Protein AF-A0A136M334-F1 (afdb_monomer_lite)

pLDDT: mean 78.7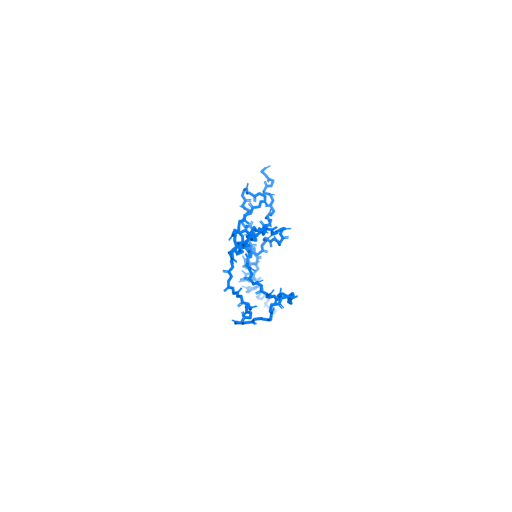7, std 18.47, range [40.88, 96.75]

Foldseek 3Di:
DDDCPDPPPPPDPPPCLPQPFDQDQKDWWDWDDKAFDPDDDPPDDGDIDTDTDDPSVFWDWDDKDWDDDPPDIDIITMTGGDHDPD

Sequence (86 aa):
MKTSIGHLILLTTLLFASCECISTDESISPIIDTELPSSTTIGETISFKIYHVVFNGCGEYSRQETTRDGKTISVKFYGKYPSCKM

Structure (mmCIF, N/CA/C/O backbone):
data_AF-A0A136M334-F1
#
_entry.id   AF-A0A136M334-F1
#
loop_
_atom_site.group_PDB
_atom_site.id
_atom_site.type_symbol
_atom_site.label_atom_id
_atom_site.label_alt_id
_atom_site.label_comp_id
_atom_site.label_asym_id
_atom_site.label_entity_id
_atom_site.label_seq_id
_atom_site.pdbx_PDB_ins_code
_atom_site.Cartn_x
_atom_site.Cartn_y
_atom_site.Cartn_z
_atom_site.occupancy
_atom_site.B_iso_or_equiv
_atom_site.auth_seq_id
_atom_site.auth_comp_id
_atom_site.auth_asym_id
_atom_site.auth_atom_id
_atom_site.pdbx_PDB_model_num
ATOM 1 N N . MET A 1 1 ? 20.335 -33.884 -50.411 1.00 40.88 1 MET A N 1
ATOM 2 C CA . MET A 1 1 ? 20.462 -33.074 -49.180 1.00 40.88 1 MET A CA 1
ATOM 3 C C . MET A 1 1 ? 20.286 -31.605 -49.536 1.00 40.88 1 MET A C 1
ATOM 5 O O . MET A 1 1 ? 21.136 -31.064 -50.225 1.00 40.88 1 MET A O 1
ATOM 9 N N . LYS A 1 2 ? 19.172 -30.984 -49.138 1.00 41.69 2 LYS A N 1
ATOM 10 C CA . LYS A 1 2 ? 18.966 -29.529 -49.201 1.00 41.69 2 LYS A CA 1
ATOM 11 C C . LYS A 1 2 ? 18.524 -29.088 -47.808 1.00 41.69 2 LYS A C 1
ATOM 13 O O . LYS A 1 2 ? 17.419 -29.408 -47.387 1.00 41.69 2 LYS A O 1
ATOM 18 N N . THR A 1 3 ? 19.416 -28.436 -47.079 1.00 44.81 3 THR A N 1
ATOM 19 C CA . THR A 1 3 ? 19.140 -27.800 -45.792 1.00 44.81 3 THR A CA 1
ATOM 20 C C . THR A 1 3 ? 18.427 -26.478 -46.059 1.00 44.81 3 THR A C 1
ATOM 22 O O . THR A 1 3 ? 19.045 -25.501 -46.467 1.00 44.81 3 THR A O 1
ATOM 25 N N . SER A 1 4 ? 17.107 -26.445 -45.867 1.00 48.28 4 SER A N 1
ATOM 26 C CA . SER A 1 4 ? 16.345 -25.193 -45.828 1.00 48.28 4 SER A CA 1
ATOM 27 C C . SER A 1 4 ? 16.332 -24.690 -44.384 1.00 48.28 4 SER A C 1
ATOM 29 O O . SER A 1 4 ? 15.433 -24.977 -43.599 1.00 48.28 4 SER A O 1
ATOM 31 N N . ILE A 1 5 ? 17.412 -24.005 -44.010 1.00 56.28 5 ILE A N 1
ATOM 32 C CA . ILE A 1 5 ? 17.531 -23.247 -42.762 1.00 56.28 5 ILE A CA 1
ATOM 33 C C . ILE A 1 5 ? 16.862 -21.908 -43.049 1.00 56.28 5 ILE A C 1
ATOM 35 O O . ILE A 1 5 ? 17.496 -21.007 -43.587 1.00 56.28 5 ILE A O 1
ATOM 39 N N . GLY A 1 6 ? 15.553 -21.821 -42.830 1.00 51.16 6 GLY A N 1
ATOM 40 C CA . GLY A 1 6 ? 14.801 -20.704 -43.390 1.00 51.16 6 GLY A CA 1
ATOM 41 C C . GLY A 1 6 ? 13.713 -20.102 -42.531 1.00 51.16 6 GLY A C 1
ATOM 42 O O . GLY A 1 6 ? 13.120 -19.161 -43.019 1.00 51.16 6 GLY A O 1
ATOM 43 N N . HIS A 1 7 ? 13.407 -20.575 -41.319 1.00 48.50 7 HIS A N 1
ATOM 44 C CA . HIS A 1 7 ? 12.244 -20.070 -40.554 1.00 48.50 7 HIS A CA 1
ATOM 45 C C . HIS A 1 7 ? 12.517 -19.796 -39.060 1.00 48.50 7 HIS A C 1
ATOM 47 O O . HIS A 1 7 ? 11.583 -19.635 -38.282 1.00 48.50 7 HIS A O 1
ATOM 53 N N . LEU A 1 8 ? 13.782 -19.682 -38.637 1.00 47.38 8 LEU A N 1
ATOM 54 C CA . LEU A 1 8 ? 14.142 -19.421 -37.233 1.00 47.38 8 LEU A CA 1
ATOM 55 C C . LEU A 1 8 ? 14.628 -17.976 -37.002 1.00 47.38 8 LEU A C 1
ATOM 57 O O . LEU A 1 8 ? 15.641 -17.758 -36.351 1.00 47.38 8 LEU A O 1
ATOM 61 N N . ILE A 1 9 ? 13.945 -16.980 -37.576 1.00 53.06 9 ILE A N 1
ATOM 62 C CA . ILE A 1 9 ? 14.248 -15.546 -37.356 1.00 53.06 9 ILE A CA 1
ATOM 63 C C . ILE A 1 9 ? 12.953 -14.756 -37.089 1.00 53.06 9 ILE A C 1
ATOM 65 O O . ILE A 1 9 ? 12.782 -13.644 -37.573 1.00 53.06 9 ILE A O 1
ATOM 69 N N . LEU A 1 10 ? 11.988 -15.341 -36.367 1.00 49.50 10 LEU A N 1
ATOM 70 C CA . LEU A 1 10 ? 10.685 -14.692 -36.139 1.00 49.50 10 LEU A CA 1
ATOM 71 C C . LEU A 1 10 ? 10.257 -14.565 -34.667 1.00 49.50 10 LEU A C 1
ATOM 73 O O . LEU A 1 10 ? 9.130 -14.164 -34.420 1.00 49.50 10 LEU A O 1
ATOM 77 N N . LEU A 1 11 ? 11.100 -14.870 -33.670 1.00 49.94 11 LEU A N 1
ATOM 78 C CA . LEU A 1 11 ? 10.616 -14.876 -32.275 1.00 49.94 11 LEU A CA 1
ATOM 79 C C . LEU A 1 11 ? 11.577 -14.344 -31.203 1.00 49.94 11 LEU A C 1
ATOM 81 O O . LEU A 1 11 ? 11.347 -14.566 -30.020 1.00 49.94 11 LEU A O 1
ATOM 85 N N . THR A 1 12 ? 12.645 -13.638 -31.576 1.00 52.91 12 THR A N 1
ATOM 86 C CA . THR A 1 12 ? 13.628 -13.112 -30.605 1.00 52.91 12 THR A CA 1
ATOM 87 C C . THR A 1 12 ? 13.541 -11.605 -30.359 1.00 52.91 12 THR A C 1
ATOM 89 O O . THR A 1 12 ? 14.251 -11.095 -29.500 1.00 52.91 12 THR A O 1
ATOM 92 N N . THR A 1 13 ? 12.658 -10.874 -31.044 1.00 49.97 13 THR A N 1
ATOM 93 C CA . THR A 1 13 ? 12.566 -9.404 -30.940 1.00 49.97 13 THR A CA 1
ATOM 94 C C . THR A 1 13 ? 11.483 -8.882 -29.988 1.00 49.97 13 THR A C 1
ATOM 96 O O . THR A 1 13 ? 11.378 -7.673 -29.822 1.00 49.97 13 THR A O 1
ATOM 99 N N . LEU A 1 14 ? 10.710 -9.747 -29.317 1.00 49.78 14 LEU A N 1
ATOM 100 C CA . LEU A 1 14 ? 9.577 -9.336 -28.464 1.00 49.78 14 LEU A CA 1
ATOM 101 C C . LEU A 1 14 ? 9.833 -9.380 -26.943 1.00 49.78 14 LEU A C 1
ATOM 103 O O . LEU A 1 14 ? 8.881 -9.369 -26.169 1.00 49.78 14 LEU A O 1
ATOM 107 N N . LEU A 1 15 ? 11.091 -9.444 -26.492 1.00 50.97 15 LEU A N 1
ATOM 108 C CA . LEU A 1 15 ? 11.420 -9.530 -25.055 1.00 50.97 15 LEU A CA 1
ATOM 109 C C . LEU A 1 15 ? 12.135 -8.304 -24.481 1.00 50.97 15 LEU A C 1
ATOM 111 O O . LEU A 1 15 ? 12.443 -8.280 -23.292 1.00 50.97 15 LEU A O 1
ATOM 115 N N . PHE A 1 16 ? 12.333 -7.249 -25.269 1.00 52.59 16 PHE A N 1
ATOM 116 C CA . PHE A 1 16 ? 12.735 -5.956 -24.723 1.00 52.59 16 PHE A CA 1
ATOM 117 C C . PHE A 1 16 ? 11.485 -5.201 -24.271 1.00 52.59 16 PHE A C 1
ATOM 119 O O . PHE A 1 16 ? 11.082 -4.220 -24.888 1.00 52.59 16 PHE A O 1
ATOM 126 N N . ALA A 1 17 ? 10.863 -5.668 -23.186 1.00 55.84 17 ALA A N 1
ATOM 127 C CA . ALA A 1 17 ? 10.081 -4.782 -22.334 1.00 55.84 17 ALA A CA 1
ATOM 128 C C . ALA A 1 17 ? 11.080 -3.779 -21.741 1.00 55.84 17 ALA A C 1
ATOM 130 O O . ALA A 1 17 ? 11.650 -3.993 -20.672 1.00 55.84 17 ALA A O 1
ATOM 131 N N . SER A 1 18 ? 11.422 -2.755 -22.524 1.00 58.16 18 SER A N 1
ATOM 132 C CA . SER A 1 18 ? 12.335 -1.709 -22.104 1.00 58.16 18 SER A CA 1
ATOM 133 C C . SER A 1 18 ? 11.659 -0.968 -20.973 1.00 58.16 18 SER A C 1
ATOM 135 O O . SER A 1 18 ? 10.617 -0.344 -21.159 1.00 58.16 18 SER A O 1
ATOM 137 N N . CYS A 1 19 ? 12.261 -1.078 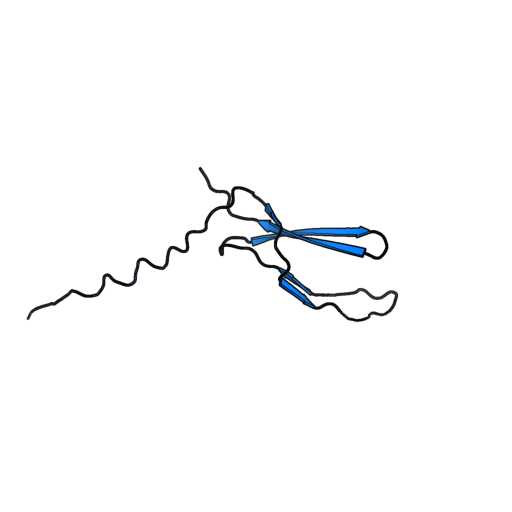-19.802 1.00 61.50 19 CYS A N 1
ATOM 138 C CA . CYS A 1 19 ? 11.971 -0.237 -18.671 1.00 61.50 19 CYS A CA 1
ATOM 139 C C . CYS A 1 19 ? 12.023 1.237 -19.097 1.00 61.50 19 CYS A C 1
ATOM 141 O O . CYS A 1 19 ? 13.111 1.795 -19.243 1.00 61.50 19 CYS A O 1
ATOM 143 N N . GLU A 1 20 ? 10.878 1.865 -19.357 1.00 59.56 20 GLU A N 1
ATOM 144 C CA . GLU A 1 20 ? 10.838 3.305 -19.592 1.00 59.56 20 GLU A CA 1
ATOM 145 C C . GLU A 1 20 ? 11.163 3.986 -18.263 1.00 59.56 20 GLU A C 1
ATOM 147 O O . GLU A 1 20 ? 10.365 3.966 -17.321 1.00 59.56 20 GLU A O 1
ATOM 152 N N . CYS A 1 21 ? 12.384 4.515 -18.161 1.00 60.97 21 CYS A N 1
ATOM 153 C CA . CYS A 1 21 ? 12.830 5.236 -16.981 1.00 60.97 21 CYS A CA 1
ATOM 154 C C . CYS A 1 21 ? 11.913 6.427 -16.713 1.00 60.97 21 CYS A C 1
ATOM 156 O O . CYS A 1 21 ? 11.651 7.239 -17.603 1.00 60.97 21 CYS A O 1
ATOM 158 N N . ILE A 1 22 ? 11.537 6.608 -15.455 1.00 61.22 22 ILE A N 1
ATOM 159 C CA . ILE A 1 22 ? 10.898 7.836 -14.998 1.00 61.22 22 ILE A CA 1
ATOM 160 C C . ILE A 1 22 ? 11.988 8.693 -14.349 1.00 61.22 22 ILE A C 1
ATOM 162 O O . ILE A 1 22 ? 12.746 8.219 -13.511 1.00 61.22 22 ILE A O 1
ATOM 166 N N . SER A 1 23 ? 12.075 9.965 -14.744 1.00 57.44 23 SER A N 1
ATOM 167 C CA . SER A 1 23 ? 13.082 10.941 -14.283 1.00 57.44 23 SER A CA 1
ATOM 168 C C . SER A 1 23 ? 12.974 11.322 -12.790 1.00 57.44 23 SER A C 1
ATOM 170 O O . SER A 1 23 ? 13.657 12.243 -12.342 1.00 57.44 23 SER A O 1
ATOM 172 N N . THR A 1 24 ? 12.107 10.671 -12.015 1.00 63.34 24 THR A N 1
ATOM 173 C CA . THR A 1 24 ? 11.901 10.943 -10.589 1.00 63.34 24 THR A CA 1
ATOM 174 C C . THR A 1 24 ? 12.314 9.733 -9.769 1.00 63.34 24 THR A C 1
ATOM 176 O O . THR A 1 24 ? 11.775 8.646 -9.981 1.00 63.34 24 THR A O 1
ATOM 179 N N . ASP A 1 25 ? 13.211 9.936 -8.801 1.00 74.38 25 ASP A N 1
ATOM 180 C CA . ASP A 1 25 ? 13.692 8.863 -7.924 1.00 74.38 25 ASP A CA 1
ATOM 181 C C . ASP A 1 25 ? 12.547 8.190 -7.147 1.00 74.38 25 ASP A C 1
ATOM 183 O O . ASP A 1 25 ? 12.587 6.983 -6.942 1.00 74.38 25 ASP A O 1
ATOM 187 N N . GLU A 1 26 ? 11.497 8.930 -6.770 1.00 87.38 26 GLU A N 1
ATOM 188 C CA . GLU A 1 26 ? 10.274 8.381 -6.173 1.00 87.38 26 GLU A CA 1
ATOM 189 C C . GLU A 1 26 ? 9.014 8.958 -6.829 1.00 87.38 26 GLU A C 1
ATOM 191 O O . GLU A 1 26 ? 8.950 10.145 -7.150 1.00 87.38 26 GLU A O 1
ATOM 196 N N . SER A 1 27 ? 7.977 8.131 -6.972 1.00 89.38 27 SER A N 1
ATOM 197 C CA . SER A 1 27 ? 6.635 8.562 -7.374 1.00 89.38 27 SER A CA 1
ATOM 198 C C . SER A 1 27 ? 5.551 7.888 -6.533 1.00 89.38 27 SER A C 1
ATOM 200 O O . SER A 1 27 ? 5.776 6.849 -5.909 1.00 89.38 27 SER A O 1
ATOM 202 N N . ILE A 1 28 ? 4.363 8.496 -6.484 1.00 91.19 28 ILE A N 1
ATOM 203 C CA . ILE A 1 28 ? 3.228 7.945 -5.734 1.00 91.19 28 ILE A CA 1
ATOM 204 C C . ILE A 1 28 ? 2.761 6.651 -6.408 1.00 91.19 28 ILE A C 1
ATOM 206 O O . ILE A 1 28 ? 2.414 6.642 -7.587 1.00 91.19 28 ILE A O 1
ATOM 210 N N . SER A 1 29 ? 2.727 5.569 -5.633 1.00 92.75 29 SER A N 1
ATOM 211 C CA . SER A 1 29 ? 2.183 4.275 -6.042 1.00 92.75 29 SER A CA 1
ATOM 212 C C . SER A 1 29 ? 0.668 4.255 -5.829 1.00 92.75 29 SER A C 1
ATOM 214 O O . SER A 1 29 ? 0.219 4.474 -4.698 1.00 92.75 29 SER A O 1
ATOM 216 N N . PRO A 1 30 ? -0.144 4.000 -6.868 1.00 91.94 30 PRO A N 1
ATOM 217 C CA . PRO A 1 30 ? -1.586 3.927 -6.708 1.00 91.94 30 PRO A CA 1
ATOM 218 C C . PRO A 1 30 ? -2.000 2.685 -5.924 1.00 91.94 30 PRO A C 1
ATOM 220 O O . PRO A 1 30 ? -1.471 1.587 -6.116 1.00 91.94 30 PRO A O 1
ATOM 223 N N . ILE A 1 31 ? -2.992 2.884 -5.061 1.00 93.44 31 ILE A N 1
ATOM 224 C CA . ILE A 1 31 ? -3.680 1.821 -4.334 1.00 93.44 31 ILE A CA 1
ATOM 225 C C . ILE A 1 31 ? -4.684 1.175 -5.289 1.00 93.44 31 ILE A C 1
ATOM 227 O O . ILE A 1 31 ? -5.473 1.880 -5.918 1.00 93.44 31 ILE A O 1
ATOM 231 N N . ILE A 1 32 ? -4.639 -0.151 -5.396 1.00 95.38 32 ILE A N 1
ATOM 232 C CA . ILE A 1 32 ? -5.523 -0.935 -6.269 1.00 95.38 32 ILE A CA 1
ATOM 233 C C . ILE A 1 32 ? -6.575 -1.717 -5.487 1.00 95.38 32 ILE A C 1
ATOM 235 O O . ILE A 1 32 ? -7.628 -2.013 -6.041 1.00 95.38 32 ILE A O 1
ATOM 239 N N . ASP A 1 33 ? -6.298 -2.043 -4.223 1.00 96.75 33 ASP A N 1
ATOM 240 C CA . ASP A 1 33 ? -7.219 -2.777 -3.359 1.00 96.75 33 ASP A CA 1
ATOM 241 C C . ASP A 1 33 ? -6.852 -2.607 -1.875 1.00 96.75 33 ASP A C 1
ATOM 243 O O . ASP A 1 33 ? -5.723 -2.236 -1.530 1.00 96.75 33 ASP A O 1
ATOM 247 N N . THR A 1 34 ? -7.800 -2.887 -0.983 1.00 94.94 34 THR A N 1
ATOM 248 C CA . THR A 1 34 ? -7.615 -2.829 0.471 1.00 94.94 34 THR A CA 1
ATOM 249 C C . THR A 1 34 ? -8.446 -3.890 1.190 1.00 94.94 34 THR A C 1
ATOM 251 O O . THR A 1 34 ? -9.651 -3.988 0.977 1.00 94.94 34 THR A O 1
ATOM 254 N N . GLU A 1 35 ? -7.840 -4.592 2.146 1.00 96.25 35 GLU A N 1
ATOM 255 C CA . GLU A 1 35 ? -8.540 -5.460 3.100 1.00 96.25 35 GLU A CA 1
ATOM 256 C C . GLU A 1 35 ? -8.685 -4.718 4.433 1.00 96.25 35 GLU A C 1
ATOM 258 O O . GLU A 1 35 ? -7.856 -4.868 5.337 1.00 96.25 35 GLU A O 1
ATOM 263 N N . LEU A 1 36 ? -9.718 -3.878 4.540 1.00 92.00 36 LEU A N 1
ATOM 264 C CA . LEU A 1 36 ? -10.035 -3.137 5.762 1.00 92.00 36 LEU A CA 1
ATOM 265 C C . LEU A 1 36 ? -11.093 -3.886 6.587 1.00 92.00 36 LEU A C 1
ATOM 267 O O . LEU A 1 36 ? -12.118 -4.291 6.033 1.00 92.00 36 LEU A O 1
ATOM 271 N N . PRO A 1 37 ? -10.910 -4.041 7.910 1.00 92.31 37 PRO A N 1
ATOM 272 C CA . PRO A 1 37 ? -11.970 -4.552 8.766 1.00 92.31 37 PRO A CA 1
ATOM 273 C C . PRO A 1 37 ? -13.135 -3.555 8.810 1.00 92.31 37 PRO A C 1
ATOM 275 O O . PRO A 1 37 ? -12.934 -2.345 8.916 1.00 92.31 37 PRO A O 1
ATOM 278 N N . SER A 1 38 ? -14.366 -4.064 8.776 1.00 91.94 38 SER A N 1
ATOM 279 C CA . SER A 1 38 ? -15.578 -3.239 8.877 1.00 91.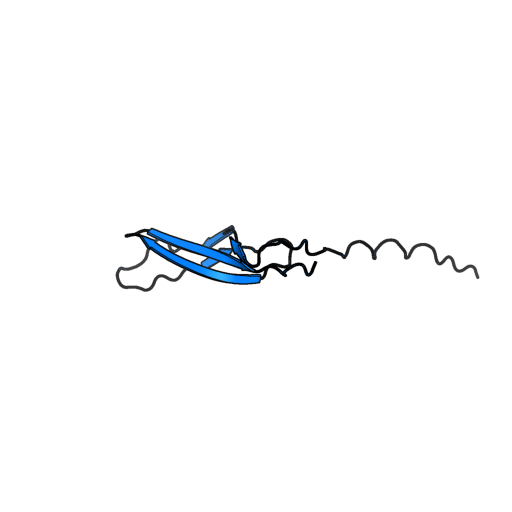94 38 SER A CA 1
ATOM 280 C C . SER A 1 38 ? -15.797 -2.664 10.282 1.00 91.94 38 SER A C 1
ATOM 282 O O . SER A 1 38 ? -16.478 -1.652 10.437 1.00 91.94 38 SER A O 1
ATOM 284 N N . SER A 1 39 ? -15.222 -3.298 11.307 1.00 92.94 39 SER A N 1
ATOM 285 C CA . SER A 1 39 ? -15.321 -2.892 12.710 1.00 92.94 39 SER A CA 1
ATOM 286 C C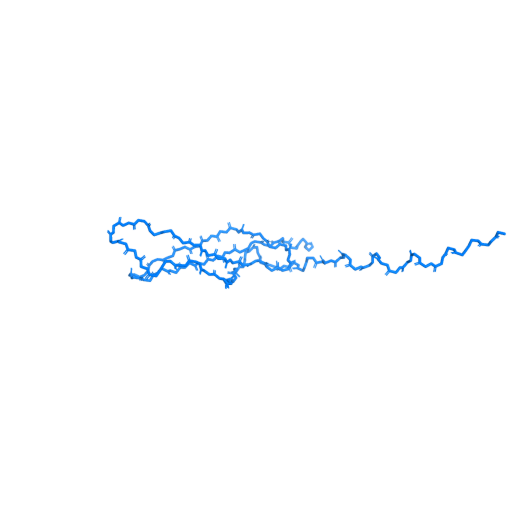 . SER A 1 39 ? -14.159 -3.446 13.536 1.00 92.94 39 SER A C 1
ATOM 288 O O . SER A 1 39 ? -13.568 -4.460 13.173 1.00 92.94 39 SER A O 1
ATOM 290 N N . THR A 1 40 ? -13.879 -2.814 14.675 1.00 92.12 40 THR A N 1
ATOM 291 C CA . THR A 1 40 ? -12.881 -3.254 15.661 1.00 92.12 40 THR A CA 1
ATOM 292 C C . THR A 1 40 ? -13.336 -2.882 17.072 1.00 92.12 40 THR A C 1
ATOM 294 O O . THR A 1 40 ? -14.219 -2.033 17.233 1.00 92.12 40 THR A O 1
ATOM 297 N N . THR A 1 41 ? -12.719 -3.467 18.098 1.00 94.44 41 THR A N 1
ATOM 298 C CA . THR A 1 41 ? -12.955 -3.072 19.491 1.00 94.44 41 THR A CA 1
ATOM 299 C C . THR A 1 41 ? -12.098 -1.862 19.862 1.00 94.44 41 THR A C 1
ATOM 301 O O . THR A 1 41 ? -10.974 -1.691 19.383 1.00 94.44 41 THR A O 1
ATOM 304 N N . ILE A 1 42 ? -12.622 -1.001 20.736 1.00 93.69 42 ILE A N 1
ATOM 305 C CA . ILE A 1 42 ? -11.868 0.132 21.282 1.00 93.69 42 ILE A CA 1
ATOM 306 C C . ILE A 1 42 ? -10.692 -0.396 22.110 1.00 93.69 42 ILE A C 1
ATOM 308 O O . ILE A 1 42 ? -10.874 -1.238 22.983 1.00 93.69 42 ILE A O 1
ATOM 312 N N . GLY A 1 43 ? -9.500 0.149 21.863 1.00 93.19 43 GLY A N 1
ATOM 313 C CA . GLY A 1 43 ? -8.271 -0.230 22.565 1.00 93.19 43 GLY A CA 1
ATOM 314 C C . GLY A 1 43 ? -7.485 -1.356 21.891 1.00 93.19 43 GLY A C 1
ATOM 315 O O . GLY A 1 43 ? -6.367 -1.633 22.316 1.00 93.19 43 GLY A O 1
ATOM 316 N N . GLU A 1 44 ? -8.018 -1.960 20.827 1.00 92.44 44 GLU A N 1
ATOM 317 C CA . GLU A 1 44 ? -7.304 -2.966 20.039 1.00 92.44 44 GLU A CA 1
ATOM 318 C C . GLU A 1 44 ? -6.487 -2.341 18.902 1.00 92.44 44 GLU A C 1
ATOM 320 O O . GLU A 1 44 ? -6.845 -1.310 18.324 1.00 92.44 44 GLU A O 1
ATOM 325 N N . THR A 1 45 ? -5.378 -2.999 18.560 1.00 90.75 45 THR A N 1
ATOM 326 C CA . THR A 1 45 ? -4.583 -2.666 17.377 1.00 90.75 45 THR A CA 1
ATOM 327 C C . THR A 1 45 ? -5.308 -3.140 16.124 1.00 90.75 45 THR A C 1
ATOM 329 O O . THR A 1 45 ? -5.531 -4.335 15.939 1.00 90.75 45 THR A O 1
ATOM 332 N N . ILE A 1 46 ? -5.612 -2.211 15.221 1.00 89.50 46 ILE A N 1
ATOM 333 C CA . ILE A 1 46 ? -6.201 -2.529 13.920 1.00 89.50 46 ILE A CA 1
ATOM 334 C C . ILE A 1 46 ? -5.076 -2.911 12.955 1.00 89.50 46 ILE A C 1
ATOM 336 O O . ILE A 1 46 ? -4.161 -2.122 12.726 1.00 89.50 46 ILE A O 1
ATOM 340 N N . SER A 1 47 ? -5.164 -4.105 12.371 1.00 90.62 47 SER A N 1
ATOM 341 C CA . SER A 1 47 ? -4.289 -4.549 11.281 1.00 90.62 47 SER A CA 1
ATOM 342 C C . SER A 1 47 ? -5.102 -4.686 9.999 1.00 90.62 47 SER A C 1
ATOM 344 O O . SER A 1 47 ? -6.187 -5.262 10.014 1.00 90.62 47 SER A O 1
ATOM 346 N N . PHE A 1 48 ? -4.588 -4.159 8.894 1.00 91.00 48 PHE A N 1
ATOM 347 C CA . PHE A 1 48 ? -5.224 -4.222 7.581 1.00 91.00 48 PHE A CA 1
ATOM 348 C C . PHE A 1 48 ? -4.163 -4.300 6.489 1.00 91.00 48 PHE A C 1
ATOM 350 O O . PHE A 1 48 ? -3.007 -3.934 6.713 1.00 91.00 48 PHE A O 1
ATOM 357 N N . LYS A 1 49 ? -4.557 -4.770 5.304 1.00 94.00 49 LYS A N 1
ATOM 358 C CA . LYS A 1 49 ? -3.665 -4.816 4.143 1.00 94.00 49 LYS A CA 1
ATOM 359 C C . LYS A 1 49 ? -4.071 -3.769 3.122 1.00 94.00 49 LYS A C 1
ATOM 361 O O . LYS A 1 49 ? -5.255 -3.577 2.855 1.00 94.00 49 LYS A O 1
ATOM 366 N N . ILE A 1 50 ? -3.074 -3.122 2.537 1.00 94.06 50 ILE A N 1
ATOM 367 C CA . ILE A 1 50 ? -3.237 -2.255 1.376 1.00 94.06 50 ILE A CA 1
ATOM 368 C C . ILE A 1 50 ? -2.419 -2.866 0.250 1.00 94.06 50 ILE A C 1
ATOM 370 O O . ILE A 1 50 ? -1.238 -3.158 0.432 1.00 94.06 50 ILE A O 1
ATOM 374 N N . TYR A 1 51 ? -3.046 -3.031 -0.907 1.00 94.69 51 TYR A N 1
ATOM 375 C CA . TYR A 1 51 ? -2.384 -3.463 -2.124 1.00 94.69 51 TYR A CA 1
ATOM 376 C C . TYR A 1 51 ? -2.185 -2.248 -3.022 1.00 94.69 51 TYR A C 1
ATOM 378 O O . TYR A 1 51 ? -3.131 -1.546 -3.385 1.00 94.69 51 TYR A O 1
ATOM 386 N N . HIS A 1 52 ? -0.934 -1.990 -3.375 1.00 94.19 52 HIS A N 1
ATOM 387 C CA . HIS A 1 52 ? -0.547 -0.919 -4.281 1.00 94.19 52 HIS A CA 1
ATOM 388 C C . HIS A 1 52 ? 0.349 -1.485 -5.378 1.00 94.19 52 HIS A C 1
ATOM 390 O O . HIS A 1 52 ? 0.941 -2.554 -5.222 1.00 94.19 52 HIS A O 1
ATOM 396 N N . VAL A 1 53 ? 0.450 -0.765 -6.491 1.00 91.81 53 VAL A N 1
ATOM 397 C CA . VAL A 1 53 ? 1.267 -1.187 -7.633 1.00 91.81 53 VAL A CA 1
ATOM 398 C C . VAL A 1 53 ? 2.327 -0.160 -7.971 1.00 91.81 53 VAL A C 1
ATOM 400 O O . VAL A 1 53 ? 2.188 1.033 -7.709 1.00 91.81 53 VAL A O 1
ATOM 403 N N . VAL A 1 54 ? 3.390 -0.660 -8.581 1.00 88.75 54 VAL A N 1
ATOM 404 C CA . VAL A 1 54 ? 4.460 0.111 -9.202 1.00 88.75 54 VAL A CA 1
ATOM 405 C C . VAL A 1 54 ? 4.446 -0.199 -10.695 1.00 88.75 54 VAL A C 1
ATOM 407 O O . VAL A 1 54 ? 4.163 -1.328 -11.100 1.00 88.75 54 VAL A O 1
ATOM 410 N N . PHE A 1 55 ? 4.662 0.815 -11.527 1.00 80.25 55 PHE A N 1
ATOM 411 C CA . PHE A 1 55 ? 4.430 0.715 -12.966 1.00 80.25 55 PHE A CA 1
ATOM 412 C C . PHE A 1 55 ? 5.664 0.248 -13.746 1.00 80.25 55 PHE A C 1
ATOM 414 O O . PHE A 1 55 ? 6.778 0.164 -13.226 1.00 80.25 55 PHE A O 1
ATOM 421 N N . ASN A 1 56 ? 5.441 -0.069 -15.023 1.00 68.94 56 ASN A N 1
ATOM 422 C CA . ASN A 1 56 ? 6.464 -0.358 -16.033 1.00 68.94 56 ASN A CA 1
ATOM 423 C C . ASN A 1 56 ? 7.387 -1.553 -15.724 1.00 68.94 56 ASN A C 1
ATOM 425 O O . ASN A 1 56 ? 8.416 -1.706 -16.370 1.00 68.94 56 ASN A O 1
ATOM 429 N N . GLY A 1 57 ? 7.026 -2.409 -14.759 1.00 70.50 57 GLY A N 1
ATOM 430 C CA . GLY A 1 57 ? 7.788 -3.616 -14.410 1.00 70.50 57 GLY A CA 1
ATOM 431 C C . GLY A 1 57 ? 9.141 -3.354 -13.740 1.00 70.50 57 GLY A C 1
ATOM 432 O O . GLY A 1 57 ? 9.921 -4.286 -13.580 1.00 70.50 57 GLY A O 1
ATOM 433 N N . CYS A 1 58 ? 9.415 -2.106 -13.358 1.00 80.38 58 CYS A N 1
ATOM 434 C CA . CYS A 1 58 ? 10.723 -1.688 -12.851 1.00 80.38 58 CYS A CA 1
ATOM 435 C C . CYS A 1 58 ? 10.692 -0.949 -11.531 1.00 80.38 58 CYS A C 1
ATOM 437 O O . CYS A 1 58 ? 11.745 -0.719 -10.940 1.00 80.38 58 CYS A O 1
ATOM 439 N N . GLY A 1 59 ? 9.518 -0.471 -11.127 1.00 83.94 59 GLY A N 1
ATOM 440 C CA . GLY A 1 59 ? 9.412 0.173 -9.838 1.00 83.94 59 GLY A CA 1
ATOM 441 C C . GLY A 1 59 ? 9.547 -0.857 -8.722 1.00 83.94 59 GLY A C 1
ATOM 442 O O . GLY A 1 59 ? 9.154 -2.014 -8.866 1.00 83.94 59 GLY A O 1
ATOM 443 N N . GLU A 1 60 ? 10.072 -0.411 -7.594 1.00 88.75 60 GLU A N 1
ATOM 444 C CA . GLU A 1 60 ? 10.138 -1.173 -6.353 1.00 88.75 60 GLU A CA 1
ATOM 445 C C . GLU A 1 60 ? 9.474 -0.363 -5.241 1.00 88.75 60 GLU A C 1
ATOM 447 O O . GLU A 1 60 ? 9.404 0.868 -5.305 1.00 88.75 60 GLU A O 1
ATOM 452 N N . TYR A 1 61 ? 8.968 -1.036 -4.207 1.00 92.00 61 TYR A N 1
ATOM 453 C CA . TYR A 1 61 ? 8.502 -0.334 -3.013 1.00 92.00 61 TYR A CA 1
ATOM 454 C C . TYR A 1 61 ? 9.664 0.450 -2.391 1.00 92.00 61 TYR A C 1
ATOM 456 O O . TYR A 1 61 ? 10.726 -0.115 -2.140 1.00 92.00 61 TYR A O 1
ATOM 464 N N . SER A 1 62 ? 9.444 1.736 -2.115 1.00 92.69 62 SER A N 1
ATOM 465 C CA . SER A 1 62 ? 10.433 2.576 -1.438 1.00 92.69 62 SER A CA 1
ATOM 466 C C . SER A 1 62 ? 10.056 2.802 0.021 1.00 92.69 62 SER A C 1
ATOM 468 O O . SER A 1 62 ? 10.760 2.387 0.943 1.00 92.69 62 SER A O 1
ATOM 470 N N . ARG A 1 63 ? 8.916 3.461 0.245 1.00 94.69 63 ARG A N 1
ATOM 471 C CA . ARG A 1 63 ? 8.458 3.862 1.576 1.00 94.69 63 ARG A CA 1
ATOM 472 C C . ARG A 1 63 ? 6.969 4.169 1.587 1.00 94.69 63 ARG A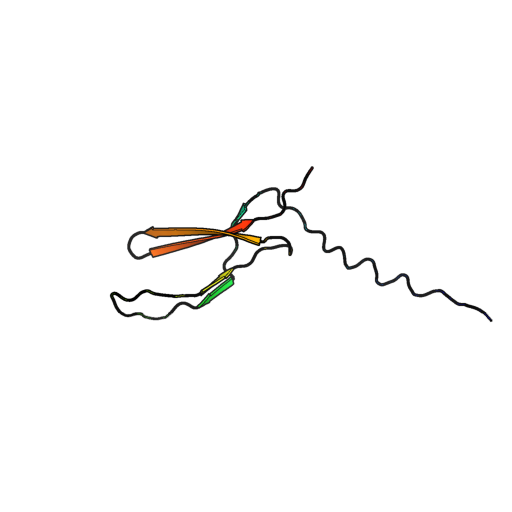 C 1
ATOM 474 O O . ARG A 1 63 ? 6.332 4.323 0.544 1.00 94.69 63 ARG A O 1
ATOM 481 N N . GLN A 1 64 ? 6.446 4.359 2.790 1.00 94.94 64 GLN A N 1
ATOM 482 C CA . GLN A 1 64 ? 5.119 4.905 3.025 1.00 94.94 64 GLN A CA 1
ATOM 483 C C . GLN A 1 64 ? 5.180 6.122 3.948 1.00 94.94 64 GLN A C 1
ATOM 485 O O . GLN A 1 64 ? 6.056 6.232 4.805 1.00 94.94 64 GLN A O 1
ATOM 490 N N . GLU A 1 65 ? 4.208 7.012 3.798 1.00 96.19 65 GLU A N 1
ATOM 491 C CA . GLU A 1 65 ? 3.918 8.078 4.751 1.00 96.19 65 GLU A CA 1
ATOM 492 C C . GLU A 1 65 ? 2.532 7.850 5.334 1.00 96.19 65 GLU A C 1
ATOM 494 O O . GLU A 1 65 ? 1.572 7.599 4.605 1.00 96.19 65 GLU A O 1
ATOM 499 N N . THR A 1 66 ? 2.418 7.954 6.653 1.00 94.06 66 THR A N 1
ATOM 500 C CA . THR A 1 66 ? 1.143 7.849 7.358 1.00 94.06 66 THR A CA 1
ATOM 501 C C . THR A 1 66 ? 0.940 9.103 8.185 1.00 94.06 66 THR A C 1
ATOM 503 O O . THR A 1 66 ? 1.758 9.426 9.043 1.00 94.06 66 THR A O 1
ATOM 506 N N . THR A 1 67 ? -0.156 9.809 7.933 1.00 96.50 67 THR A N 1
ATOM 507 C CA . THR A 1 67 ? -0.563 10.975 8.717 1.00 96.50 67 THR A CA 1
ATOM 508 C C . THR A 1 67 ? -1.923 10.730 9.349 1.00 96.50 67 THR A C 1
ATOM 510 O O . THR A 1 67 ? -2.753 9.980 8.831 1.00 96.50 67 THR A O 1
ATOM 513 N N . ARG A 1 68 ? -2.148 11.354 10.505 1.00 95.38 68 ARG A N 1
ATOM 514 C CA . ARG A 1 68 ? -3.410 11.288 11.237 1.00 95.38 68 ARG A CA 1
ATOM 515 C C . ARG A 1 68 ? -3.951 12.695 11.420 1.00 95.38 68 ARG A C 1
ATOM 517 O O . ARG A 1 68 ? -3.271 13.535 11.999 1.00 95.38 68 ARG A O 1
ATOM 524 N N . ASP A 1 69 ? -5.184 12.903 10.983 1.00 96.31 69 ASP A N 1
ATOM 525 C CA . ASP A 1 69 ? -5.948 14.126 11.204 1.00 96.31 69 ASP A CA 1
ATOM 526 C C . ASP A 1 69 ? -7.275 13.773 11.890 1.00 96.31 69 ASP A C 1
ATOM 528 O O . ASP A 1 69 ? -8.212 13.248 11.282 1.00 96.31 69 ASP A O 1
ATOM 532 N N . GLY A 1 70 ? -7.313 13.946 13.213 1.00 93.38 70 GLY A N 1
ATOM 533 C CA . GLY A 1 70 ? -8.433 13.532 14.056 1.00 93.38 70 GLY A CA 1
ATOM 534 C C . GLY A 1 70 ? -8.744 12.031 13.948 1.00 93.38 70 GLY A C 1
ATOM 535 O O . GLY A 1 70 ? -8.029 11.185 14.505 1.00 93.38 70 GLY A O 1
ATOM 536 N N . LYS A 1 71 ? -9.854 11.719 13.264 1.00 90.12 71 LYS A N 1
ATOM 537 C CA . LYS A 1 71 ? -10.345 10.352 12.995 1.00 90.12 71 LYS A CA 1
ATOM 538 C C . LYS A 1 71 ? -9.930 9.817 11.618 1.00 90.12 71 LYS A C 1
ATOM 540 O O . LYS A 1 71 ? -10.176 8.650 11.337 1.00 90.12 71 LYS A O 1
ATOM 545 N N . THR A 1 72 ? -9.309 10.644 10.784 1.00 93.75 72 THR A N 1
ATOM 546 C CA . THR A 1 72 ? -8.865 10.277 9.439 1.00 93.75 72 THR A CA 1
ATOM 547 C C . THR A 1 72 ? -7.400 9.864 9.481 1.00 93.75 72 THR A C 1
ATOM 549 O O . THR A 1 72 ? -6.555 10.592 10.002 1.00 93.75 72 THR A O 1
ATOM 552 N N . ILE A 1 73 ? -7.085 8.701 8.914 1.00 91.31 73 ILE A N 1
ATOM 553 C CA . ILE A 1 73 ? -5.711 8.262 8.661 1.00 91.31 73 ILE A CA 1
ATOM 554 C C . ILE A 1 73 ? -5.491 8.337 7.154 1.00 91.31 73 ILE A C 1
ATOM 556 O O . ILE A 1 73 ? -6.237 7.727 6.393 1.00 91.31 73 ILE A O 1
ATOM 560 N N . SER A 1 74 ? -4.482 9.090 6.726 1.00 93.69 74 SER A N 1
ATOM 561 C CA . SER A 1 74 ? -4.062 9.149 5.326 1.00 93.69 74 SER A CA 1
ATOM 562 C C . SER A 1 74 ? -2.771 8.362 5.164 1.00 93.69 74 SER A C 1
ATOM 564 O O . SER A 1 74 ? -1.796 8.624 5.868 1.00 93.69 74 SER A O 1
ATOM 566 N N . VAL A 1 75 ? -2.754 7.415 4.229 1.00 93.31 75 VAL A N 1
ATOM 567 C CA . VAL A 1 75 ? -1.558 6.636 3.891 1.00 93.31 75 VAL A CA 1
ATOM 568 C C . VAL A 1 75 ? -1.190 6.903 2.438 1.00 93.31 75 VAL A C 1
ATOM 570 O O . VAL A 1 75 ? -2.045 6.827 1.558 1.00 93.31 75 VAL A O 1
ATOM 573 N N . LYS A 1 76 ? 0.080 7.220 2.185 1.00 95.44 76 LYS A N 1
ATOM 574 C CA . LYS A 1 76 ? 0.654 7.336 0.840 1.00 95.44 76 LYS A CA 1
ATOM 575 C C . LYS A 1 76 ? 1.766 6.315 0.677 1.00 95.44 76 LYS A C 1
ATOM 577 O O . LYS A 1 76 ? 2.621 6.208 1.551 1.00 95.44 76 LYS A O 1
ATOM 582 N N . PHE A 1 77 ? 1.769 5.619 -0.453 1.00 95.12 77 PHE A N 1
ATOM 583 C CA . PHE A 1 77 ? 2.822 4.682 -0.832 1.00 95.12 77 PHE A CA 1
ATOM 584 C C . PHE A 1 77 ? 3.662 5.288 -1.946 1.00 95.12 77 PHE A C 1
ATOM 586 O O . PHE A 1 77 ? 3.125 5.910 -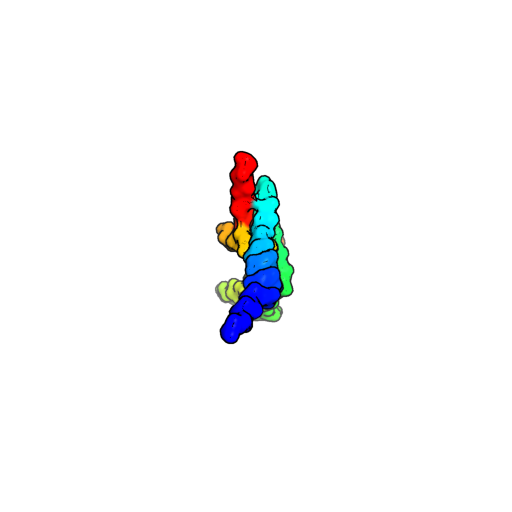2.863 1.00 95.12 77 PHE A O 1
ATOM 593 N N . TYR A 1 78 ? 4.973 5.097 -1.866 1.00 93.56 78 TYR A N 1
ATOM 594 C CA . TYR A 1 78 ? 5.926 5.596 -2.846 1.00 93.56 78 TYR A CA 1
ATOM 595 C C . TYR A 1 78 ? 6.697 4.433 -3.460 1.00 93.56 78 TYR A C 1
ATOM 597 O O . TYR A 1 78 ? 7.208 3.558 -2.755 1.00 93.56 78 TYR A O 1
ATOM 605 N N . GLY A 1 79 ? 6.776 4.451 -4.786 1.00 91.88 79 GLY A N 1
ATOM 606 C CA . GLY A 1 79 ? 7.586 3.539 -5.575 1.00 91.88 79 GLY A CA 1
ATOM 607 C C . GLY A 1 79 ? 8.855 4.248 -6.019 1.00 91.88 79 GLY A C 1
ATOM 608 O O . GLY A 1 79 ? 8.796 5.417 -6.407 1.00 91.88 79 GLY A O 1
ATOM 609 N N . LYS A 1 80 ? 9.986 3.551 -5.969 1.00 89.38 80 LYS A N 1
ATOM 610 C CA . LYS A 1 80 ? 11.263 4.015 -6.508 1.00 89.38 80 LYS A CA 1
ATOM 611 C C . LYS A 1 80 ? 11.510 3.377 -7.863 1.00 89.38 80 LYS A C 1
ATOM 613 O O . LYS A 1 80 ? 11.243 2.194 -8.039 1.00 89.38 80 LYS A O 1
ATOM 618 N N . TYR A 1 81 ? 12.017 4.165 -8.803 1.00 85.81 81 TYR A N 1
ATOM 619 C CA . TYR A 1 81 ? 12.273 3.732 -10.174 1.00 85.81 81 TYR A CA 1
ATOM 620 C C . TYR A 1 81 ? 13.758 3.918 -10.504 1.00 85.81 81 TYR A C 1
ATOM 622 O O . TYR A 1 81 ? 14.395 4.814 -9.942 1.00 85.81 81 TYR A O 1
ATOM 630 N N . PRO A 1 82 ? 14.339 3.087 -11.387 1.00 77.56 82 PRO A N 1
ATOM 631 C CA . PRO A 1 82 ? 15.721 3.256 -11.808 1.00 77.56 82 PRO A CA 1
ATOM 632 C C . PRO A 1 82 ? 15.939 4.642 -12.418 1.00 77.56 82 PRO A C 1
ATOM 634 O O . PRO A 1 82 ? 15.273 5.016 -13.388 1.00 77.56 82 PRO A O 1
ATOM 637 N N . SER A 1 83 ? 16.893 5.395 -11.868 1.00 71.06 83 SER A N 1
ATOM 638 C CA . SER A 1 83 ? 17.311 6.667 -12.448 1.00 71.06 83 SER A CA 1
ATOM 639 C C . SER A 1 83 ? 17.934 6.386 -13.818 1.00 71.06 83 SER A C 1
ATOM 641 O O . SER A 1 83 ? 18.876 5.594 -13.936 1.00 71.06 83 SER A O 1
ATOM 643 N N . CYS A 1 84 ? 17.426 7.033 -14.863 1.00 64.25 84 CYS A N 1
ATOM 644 C CA . CYS A 1 84 ? 18.058 6.953 -16.171 1.00 64.25 84 CYS A CA 1
ATOM 645 C C . CYS A 1 84 ? 19.423 7.649 -16.086 1.00 64.25 84 CYS A C 1
ATOM 647 O O . CYS A 1 84 ? 19.489 8.862 -15.883 1.00 64.25 84 CYS A O 1
ATOM 649 N N . LYS A 1 85 ? 20.519 6.891 -16.213 1.00 55.00 85 LYS A N 1
ATOM 650 C CA . LYS A 1 85 ? 21.823 7.494 -16.503 1.00 55.00 85 LYS A CA 1
ATOM 651 C C . LYS A 1 85 ? 21.730 8.070 -17.915 1.00 55.00 85 LYS A C 1
ATOM 653 O O . LYS A 1 85 ? 21.744 7.299 -18.871 1.00 55.00 85 LYS A O 1
ATOM 658 N N . MET A 1 86 ? 21.538 9.386 -18.015 1.00 49.88 86 MET A N 1
ATOM 659 C CA . MET A 1 86 ? 21.763 10.128 -19.259 1.00 49.88 86 MET A CA 1
ATOM 660 C C . MET A 1 86 ? 23.235 10.048 -19.656 1.00 49.88 86 MET A C 1
ATOM 662 O O . MET A 1 86 ? 24.089 10.116 -18.739 1.00 49.88 86 MET A O 1
#

Radius of gyration: 22.69 Å; chains: 1; bounding box: 37×47×72 Å

Secondary structure (DSSP, 8-state):
------S-SSSSSS--------SSSEEEEPEEEEE--S---TTSPP--EEEE--STTT-EEEEEEEEEETTEEEEEEEEE------